Protein AF-A0A8C5IGA9-F1 (afdb_monomer_lite)

InterPro domains:
  IPR005024 Snf7 family [PF03357] (71-149)
  IPR005024 Snf7 family [PTHR22761] (71-149)

Sequence (180 aa):
MGNLFGRKRRSRVTEQDRAVLQLKQQRDKLRQYQKRLSLGLERERALARQLLRDGKKECARLLCPFSSPLQVQDIEFTQIEMKVIEGLKIGNECLNKMHQVMSIEEVERIIGETQDAVEYQRQIDELLAGSLTEEDEDAILEELNAITQVGLMFLWLKSPFPGKVSPIKNRPKAELVAAS

Secondary structure (DSSP, 8-state):
-----------SS-HHHHHHHHHHHHHHHHHHHHHHHHHHHHHHHHHHHHHHHTT-HHHHHHH-GGGSHHHHHHHHHHHHHHHHHHHHHHHHHHHHHHHHHT-HHHHHHHHHHHHHHHHHHHHHHHHHHTTS-HHHHHHHHHHHHHHHHHHHHHHHHT-------PPP------PPP---

pLDDT: mean 71.9, std 16.96, range [32.03, 96.06]

Foldseek 3Di:
DDDDPPPPPPPPQDPVNVVVVVVVVVVVVVVVVVVVVVVVVVVLVVVLVVCVVVVVVVVSCVSCVPPDVVNVVVVVVVVVVVVVVVVVVVVVVVVVVVCVVVPVVVVVVVVVVVVVVVVVVVVVVVVVVVPADPVNVVVVVVVVVVVVVVVVVVVVVPDDDDDDDDDDDDDDDDDDDDDD

Structure (mmCIF, N/CA/C/O backbone):
data_AF-A0A8C5IGA9-F1
#
_entry.id   AF-A0A8C5IGA9-F1
#
loop_
_atom_site.group_PDB
_atom_site.id
_atom_site.type_symbol
_atom_site.label_atom_id
_atom_site.label_alt_id
_atom_site.label_comp_id
_atom_site.label_asym_id
_atom_site.label_entity_id
_atom_site.label_seq_id
_atom_site.pdbx_PDB_ins_code
_atom_site.Cartn_x
_atom_site.Cartn_y
_atom_site.Cartn_z
_atom_site.occupancy
_atom_site.B_iso_or_equiv
_atom_site.auth_seq_id
_atom_site.auth_comp_id
_atom_site.auth_asym_id
_atom_site.auth_atom_id
_atom_site.pdbx_PDB_model_num
ATOM 1 N N . MET A 1 1 ? -12.948 -63.486 13.109 1.00 51.66 1 MET A N 1
ATOM 2 C CA . MET A 1 1 ? -12.946 -63.496 11.630 1.00 51.66 1 MET A CA 1
ATOM 3 C C . MET A 1 1 ? -13.755 -62.307 11.150 1.00 51.66 1 MET A C 1
ATOM 5 O O . MET A 1 1 ? -14.951 -62.278 11.393 1.00 51.66 1 MET A O 1
ATOM 9 N N . GLY A 1 2 ? -13.103 -61.306 10.566 1.00 47.44 2 GLY A N 1
ATOM 10 C CA . GLY A 1 2 ? -13.773 -60.092 10.096 1.00 47.44 2 GLY A CA 1
ATOM 11 C C . GLY A 1 2 ? -12.776 -58.984 9.783 1.00 47.44 2 GLY A C 1
ATOM 12 O O . GLY A 1 2 ? -12.758 -57.961 10.458 1.00 47.44 2 GLY A O 1
ATOM 13 N N . ASN A 1 3 ? -11.905 -59.225 8.798 1.00 51.62 3 ASN A N 1
ATOM 14 C CA . ASN A 1 3 ? -11.092 -58.187 8.166 1.00 51.62 3 ASN A CA 1
ATOM 15 C C . ASN A 1 3 ? -11.985 -57.038 7.705 1.00 51.62 3 ASN A C 1
ATOM 17 O O . ASN A 1 3 ? -12.998 -57.311 7.078 1.00 51.62 3 ASN A O 1
ATOM 21 N N . LEU A 1 4 ? -11.530 -55.797 7.881 1.00 52.22 4 LEU A N 1
ATOM 22 C CA . LEU A 1 4 ? -11.754 -54.689 6.945 1.00 52.22 4 LEU A CA 1
ATOM 23 C C . LEU A 1 4 ? -10.716 -53.605 7.254 1.00 52.22 4 LEU A C 1
ATOM 25 O O . LEU A 1 4 ? -11.011 -52.520 7.751 1.00 52.22 4 LEU A O 1
ATOM 29 N N . PHE A 1 5 ? -9.460 -53.918 6.926 1.00 55.03 5 PHE A N 1
ATOM 30 C CA . PHE A 1 5 ? -8.455 -52.920 6.571 1.00 55.03 5 PHE A CA 1
ATOM 31 C C . PHE A 1 5 ? -8.966 -52.130 5.352 1.00 55.03 5 PHE A C 1
ATOM 33 O O . PHE A 1 5 ? -8.536 -52.325 4.217 1.00 55.03 5 PHE A O 1
ATOM 40 N N . GLY A 1 6 ? -9.939 -51.247 5.576 1.00 57.09 6 GLY A N 1
ATOM 41 C CA . GLY A 1 6 ? -10.337 -50.238 4.616 1.00 57.09 6 GLY A CA 1
ATOM 42 C C . GLY A 1 6 ? -9.174 -49.269 4.484 1.00 57.09 6 GLY A C 1
ATOM 43 O O . GLY A 1 6 ? -8.846 -48.563 5.437 1.00 57.09 6 GLY A O 1
ATOM 44 N N . ARG A 1 7 ? -8.513 -49.269 3.321 1.00 59.69 7 ARG A N 1
ATOM 45 C CA . ARG A 1 7 ? -7.483 -48.288 2.953 1.00 59.69 7 ARG A CA 1
ATOM 46 C C . ARG A 1 7 ? -7.905 -46.909 3.466 1.00 59.69 7 ARG A C 1
ATOM 48 O O . ARG A 1 7 ? -8.947 -46.408 3.042 1.00 59.69 7 ARG A O 1
ATOM 55 N N . LYS A 1 8 ? -7.110 -46.299 4.360 1.00 57.38 8 LYS A N 1
ATOM 56 C CA . LYS A 1 8 ? -7.285 -44.894 4.760 1.00 57.38 8 LYS A CA 1
ATOM 57 C C . LYS A 1 8 ? -7.395 -44.087 3.471 1.00 57.38 8 LYS A C 1
ATOM 59 O O . LYS A 1 8 ? -6.404 -43.952 2.751 1.00 57.38 8 LYS A O 1
ATOM 64 N N . ARG A 1 9 ? -8.595 -43.595 3.141 1.00 59.16 9 ARG A N 1
ATOM 65 C CA . ARG A 1 9 ? -8.748 -42.635 2.050 1.00 59.16 9 ARG A CA 1
ATOM 66 C C . ARG A 1 9 ? -7.841 -41.470 2.421 1.00 59.16 9 ARG A C 1
ATOM 68 O O . ARG A 1 9 ? -8.086 -40.822 3.437 1.00 59.16 9 ARG A O 1
ATOM 75 N N . ARG A 1 10 ? -6.763 -41.254 1.660 1.00 61.06 10 ARG A N 1
ATOM 76 C CA . ARG A 1 10 ? -5.955 -40.037 1.788 1.00 61.06 10 ARG A CA 1
ATOM 77 C C . ARG A 1 10 ? -6.952 -38.888 1.685 1.00 61.06 10 ARG A C 1
ATOM 79 O O . ARG A 1 10 ? -7.696 -38.817 0.705 1.00 61.06 10 ARG A O 1
ATOM 86 N N . SER A 1 11 ? -7.093 -38.111 2.758 1.00 64.25 11 SER A N 1
ATOM 87 C CA . SER A 1 11 ? -8.093 -37.051 2.812 1.00 64.25 11 SER A CA 1
ATOM 88 C C . SER A 1 11 ? -7.862 -36.139 1.615 1.00 64.25 11 SER A C 1
ATOM 90 O O . SER A 1 11 ? -6.765 -35.613 1.472 1.00 64.25 11 SER A O 1
ATOM 92 N N . ARG A 1 12 ? -8.886 -35.942 0.776 1.00 66.25 12 ARG A N 1
ATOM 93 C CA . ARG A 1 12 ? -8.878 -34.981 -0.346 1.00 66.25 12 ARG A CA 1
ATOM 94 C C . ARG A 1 12 ? -8.631 -33.529 0.090 1.00 66.25 12 ARG A C 1
ATOM 96 O O . ARG A 1 12 ? -8.521 -32.658 -0.756 1.00 66.25 12 ARG A O 1
ATOM 103 N N . VAL A 1 13 ? -8.582 -33.289 1.396 1.00 66.06 13 VAL A N 1
ATOM 104 C CA . VAL A 1 13 ? -8.229 -32.016 2.009 1.00 66.06 13 VAL A CA 1
ATOM 105 C C . VAL A 1 13 ? -6.710 -31.917 2.027 1.00 66.06 13 VAL A C 1
ATOM 107 O O . VAL A 1 13 ? -6.055 -32.669 2.759 1.00 66.06 13 VAL A O 1
ATOM 110 N N . THR A 1 14 ? -6.174 -31.016 1.210 1.00 84.00 14 THR A N 1
ATOM 111 C CA . THR A 1 14 ? -4.745 -30.701 1.199 1.00 84.00 14 THR A CA 1
ATOM 112 C C . THR A 1 14 ? -4.346 -30.027 2.516 1.00 84.00 14 THR A C 1
ATOM 114 O O . THR A 1 14 ? -5.182 -29.468 3.230 1.00 84.00 14 THR A O 1
ATOM 117 N N . GLU A 1 15 ? -3.066 -30.077 2.882 1.00 83.19 15 GLU A N 1
ATOM 118 C CA . GLU A 1 15 ? -2.574 -29.350 4.065 1.00 83.19 15 GLU A CA 1
ATOM 119 C C . GLU A 1 15 ? -2.803 -27.837 3.930 1.00 83.19 15 GLU A C 1
ATOM 121 O O . GLU A 1 15 ? -3.122 -27.164 4.911 1.00 83.19 15 GLU A O 1
ATOM 126 N N . GLN A 1 16 ? -2.771 -27.333 2.693 1.00 79.94 16 GLN A N 1
ATOM 127 C CA . GLN A 1 16 ? -3.120 -25.959 2.344 1.00 79.94 16 GLN A CA 1
ATOM 128 C C . GLN A 1 16 ? -4.589 -25.645 2.665 1.00 79.94 16 GLN A C 1
ATOM 130 O O . GLN A 1 16 ? -4.865 -24.641 3.319 1.00 79.94 16 GLN A O 1
ATOM 135 N N . ASP A 1 17 ? -5.533 -26.525 2.314 1.00 88.81 17 ASP A N 1
ATOM 136 C CA . ASP A 1 17 ? -6.955 -26.337 2.642 1.00 88.81 17 ASP A CA 1
ATOM 137 C C . ASP A 1 17 ? -7.197 -26.286 4.156 1.00 88.81 17 ASP A C 1
ATOM 139 O O . ASP A 1 17 ? -8.043 -25.524 4.631 1.00 88.81 17 ASP A O 1
ATOM 143 N N . ARG A 1 18 ? -6.437 -27.068 4.937 1.00 86.31 18 ARG A N 1
ATOM 144 C CA . ARG A 1 18 ? -6.511 -27.038 6.407 1.00 86.31 18 ARG A CA 1
ATOM 145 C C . ARG A 1 18 ? -5.986 -25.720 6.967 1.00 86.31 18 ARG A C 1
ATOM 147 O O . ARG A 1 18 ? -6.634 -25.153 7.845 1.00 86.31 18 ARG A O 1
ATOM 154 N N . ALA A 1 19 ? -4.871 -25.216 6.442 1.00 87.44 19 ALA A N 1
ATOM 155 C CA . ALA A 1 19 ? -4.326 -23.917 6.831 1.00 87.44 19 ALA A CA 1
ATOM 156 C C . ALA A 1 19 ? -5.299 -22.776 6.480 1.00 87.44 19 ALA A C 1
ATOM 158 O O . ALA A 1 19 ? -5.613 -21.932 7.320 1.00 87.44 19 ALA A O 1
ATOM 159 N N . VAL A 1 20 ? -5.873 -22.798 5.273 1.00 91.19 20 VAL A N 1
ATOM 160 C CA . VAL A 1 20 ? -6.883 -21.821 4.837 1.00 91.19 20 VAL A CA 1
ATOM 161 C C . VAL A 1 20 ? -8.136 -21.889 5.712 1.00 91.19 20 VAL A C 1
ATOM 163 O O . VAL A 1 20 ? -8.694 -20.850 6.071 1.00 91.19 20 VAL A O 1
ATOM 166 N N . LEU A 1 21 ? -8.581 -23.088 6.095 1.00 93.44 21 LEU A N 1
ATOM 167 C CA . LEU A 1 21 ? -9.720 -23.258 6.994 1.00 93.44 21 LEU A CA 1
ATOM 168 C C . LEU A 1 21 ? -9.435 -22.683 8.386 1.00 93.44 21 LEU A C 1
ATOM 170 O O . LEU A 1 21 ? -10.290 -21.987 8.932 1.00 93.44 21 LEU A O 1
ATOM 174 N N . GLN A 1 22 ? -8.245 -22.925 8.942 1.00 90.56 22 GLN A N 1
ATOM 175 C CA . GLN A 1 22 ? -7.840 -22.368 10.236 1.00 90.56 22 GLN A CA 1
ATOM 176 C C . GLN A 1 22 ? -7.825 -20.837 10.208 1.00 90.56 22 GLN A C 1
ATOM 178 O O . GLN A 1 22 ? -8.403 -20.207 11.095 1.00 90.56 22 GLN A O 1
ATOM 183 N N . LEU A 1 23 ? -7.263 -20.235 9.156 1.00 93.00 23 LEU A N 1
ATOM 184 C CA . LEU A 1 23 ? -7.252 -18.781 8.981 1.00 93.00 23 LEU A CA 1
ATOM 185 C C . LEU A 1 23 ? -8.667 -18.209 8.824 1.00 93.00 23 LEU A C 1
ATOM 187 O O . LEU A 1 23 ? -9.003 -17.200 9.445 1.00 93.00 23 LEU A O 1
ATOM 191 N N . LYS A 1 24 ? -9.541 -18.867 8.051 1.00 95.88 24 LYS A N 1
ATOM 192 C CA . LYS A 1 24 ? -10.951 -18.460 7.924 1.00 95.88 24 LYS A CA 1
ATOM 193 C C . LYS A 1 24 ? -11.688 -18.563 9.257 1.00 95.88 24 LYS A C 1
ATOM 195 O O . LYS A 1 24 ? -12.416 -17.643 9.616 1.00 95.88 24 LYS A O 1
ATOM 200 N N . GLN A 1 25 ? -11.451 -19.625 10.023 1.00 96.06 25 GLN A N 1
ATOM 201 C CA . GLN A 1 25 ? -12.062 -19.812 11.335 1.00 96.06 25 GLN A CA 1
ATOM 202 C C . GLN A 1 25 ? -11.593 -18.749 12.338 1.00 96.06 25 GLN A C 1
ATOM 204 O O . GLN A 1 25 ? -12.402 -18.225 13.103 1.00 96.06 25 GLN A O 1
ATOM 209 N N . GLN A 1 26 ? -10.306 -18.392 12.320 1.00 91.00 26 GLN A N 1
ATOM 210 C CA . GLN A 1 26 ? -9.763 -17.298 13.127 1.00 91.00 26 GLN A CA 1
ATOM 211 C C . GLN A 1 26 ? -10.362 -15.946 12.722 1.00 91.00 26 GLN A C 1
ATOM 213 O O . GLN A 1 26 ? -10.843 -15.208 13.582 1.00 91.00 26 GLN A O 1
ATOM 218 N N . ARG A 1 27 ? -10.426 -15.650 11.419 1.00 95.12 27 ARG A N 1
ATOM 219 C CA . ARG A 1 27 ? -11.065 -14.438 10.885 1.00 95.12 27 ARG A CA 1
ATOM 220 C C . ARG A 1 27 ? -12.529 -14.334 11.309 1.00 95.12 27 ARG A C 1
ATOM 222 O O . ARG A 1 27 ? -12.983 -13.266 11.713 1.00 95.12 27 ARG A O 1
ATOM 229 N N . ASP A 1 28 ? -13.276 -15.429 11.219 1.00 95.00 28 ASP A N 1
ATOM 230 C CA . ASP A 1 28 ? -14.699 -15.437 11.550 1.00 95.00 28 ASP A CA 1
ATOM 231 C C . ASP A 1 28 ? -14.920 -15.268 13.061 1.00 95.00 28 ASP A C 1
ATOM 233 O O . ASP A 1 28 ? -15.806 -14.512 13.461 1.00 95.00 28 ASP A O 1
ATOM 237 N N . LYS A 1 29 ? -14.063 -15.863 13.905 1.00 94.62 29 LYS A N 1
ATOM 238 C CA 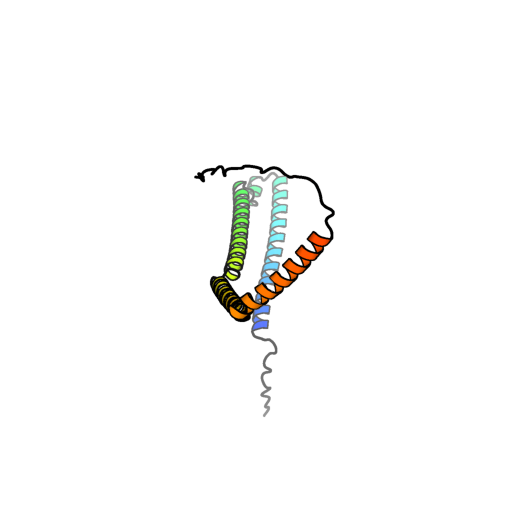. LYS A 1 29 ? -14.041 -15.590 15.353 1.00 94.62 29 LYS A CA 1
ATOM 239 C C . LYS A 1 29 ? -13.768 -14.113 15.636 1.00 94.62 29 LYS A C 1
ATOM 241 O O . LYS A 1 29 ? -14.515 -13.509 16.399 1.00 94.62 29 LYS A O 1
ATOM 246 N N . LEU A 1 30 ? -12.771 -13.504 14.989 1.00 89.38 30 LEU A N 1
ATOM 247 C CA . LEU A 1 30 ? -12.476 -12.072 15.140 1.00 89.38 30 LEU A CA 1
ATOM 248 C C . LEU A 1 30 ? -13.670 -11.197 14.746 1.00 89.38 30 LEU A C 1
ATOM 250 O O . LEU A 1 30 ? -14.041 -10.295 15.492 1.00 89.38 30 LEU A O 1
ATOM 254 N N . ARG A 1 31 ? -14.344 -11.508 13.633 1.00 94.19 31 ARG A N 1
ATOM 255 C CA . ARG A 1 31 ? -15.572 -10.803 13.224 1.00 94.19 31 ARG A CA 1
ATOM 256 C C . ARG A 1 31 ? -16.709 -10.968 14.234 1.00 94.19 31 ARG A C 1
ATOM 258 O O . ARG A 1 31 ? -17.461 -10.024 14.468 1.00 94.19 31 ARG A O 1
ATOM 265 N N . GLN A 1 32 ? -16.853 -12.144 14.844 1.00 94.00 32 GLN A N 1
ATOM 266 C CA . GLN A 1 32 ? -17.834 -12.367 15.909 1.00 94.00 32 GLN A CA 1
ATOM 267 C C . GLN A 1 32 ? -17.498 -11.563 17.171 1.00 94.00 32 GLN A C 1
ATOM 269 O O . GLN A 1 32 ? -18.396 -10.946 17.742 1.00 94.00 32 GLN A O 1
ATOM 274 N N . TYR A 1 33 ? -16.227 -11.522 17.584 1.00 90.88 33 TYR A N 1
ATOM 275 C CA . TYR A 1 33 ? -15.784 -10.684 18.701 1.00 90.88 33 TYR A CA 1
ATOM 276 C C . TYR A 1 33 ? -16.014 -9.200 18.418 1.00 90.88 33 TYR A C 1
ATOM 278 O O . TYR A 1 33 ? -16.572 -8.515 19.267 1.00 90.88 33 TYR A O 1
ATOM 286 N N . GLN A 1 34 ? -15.694 -8.724 17.212 1.00 90.38 34 GLN A N 1
ATOM 287 C CA . GLN A 1 34 ? -15.946 -7.345 16.790 1.00 90.38 34 GLN A CA 1
ATOM 288 C C . GLN A 1 34 ? -17.434 -6.981 16.888 1.00 90.38 34 GLN A C 1
ATOM 290 O O . GLN A 1 34 ? -17.769 -5.942 17.450 1.00 90.38 34 GLN A O 1
ATOM 295 N N . LYS A 1 35 ? -18.334 -7.851 16.407 1.00 94.44 35 LYS A N 1
ATOM 296 C CA . LYS A 1 35 ? -19.788 -7.643 16.532 1.00 94.44 35 LYS A CA 1
ATOM 297 C C . LYS A 1 35 ? -20.261 -7.643 17.987 1.00 94.44 35 LYS A C 1
ATOM 299 O O . LYS A 1 35 ? -21.161 -6.892 18.343 1.00 94.44 35 LYS A O 1
ATOM 304 N N . ARG A 1 36 ? -19.681 -8.488 18.845 1.00 91.75 36 ARG A N 1
ATOM 305 C CA . ARG A 1 36 ? -20.004 -8.497 20.283 1.00 91.75 36 ARG A CA 1
ATOM 306 C C . ARG A 1 36 ? -19.527 -7.218 20.972 1.00 91.75 36 ARG A C 1
ATOM 308 O O . ARG A 1 36 ? -20.283 -6.652 21.753 1.00 91.75 36 ARG A O 1
ATOM 315 N N . LEU A 1 37 ? -18.324 -6.746 20.643 1.00 85.56 37 LEU A N 1
ATOM 316 C CA . LEU A 1 37 ? -17.765 -5.480 21.122 1.00 85.56 37 LEU A CA 1
ATOM 317 C C . LEU A 1 37 ? -18.610 -4.283 20.677 1.00 85.56 37 LEU A C 1
ATOM 319 O O . LEU A 1 37 ? -18.945 -3.448 21.509 1.00 85.56 37 LEU A O 1
ATOM 323 N N . SER A 1 38 ? -19.017 -4.219 19.404 1.00 85.50 38 SER A N 1
ATOM 324 C CA . SER A 1 38 ? -19.844 -3.112 18.905 1.00 85.50 38 SER A CA 1
ATOM 325 C C . SER A 1 38 ? -21.196 -3.044 19.617 1.00 85.50 38 SER A C 1
ATOM 327 O O . SER A 1 38 ? -21.604 -1.972 20.056 1.00 85.50 38 SER A O 1
ATOM 329 N N . LEU A 1 39 ? -21.850 -4.193 19.817 1.00 90.94 39 LEU A N 1
ATOM 330 C CA . LEU A 1 39 ? -23.101 -4.272 20.574 1.00 90.94 39 LEU A CA 1
ATOM 331 C C . LEU A 1 39 ? -22.910 -3.921 22.060 1.00 90.94 39 LEU A C 1
ATOM 333 O O . LEU A 1 39 ? -23.798 -3.321 22.662 1.00 90.94 39 LEU A O 1
ATOM 337 N N . GLY A 1 40 ? -21.771 -4.284 22.660 1.00 88.12 40 GLY A N 1
ATOM 338 C CA . GLY A 1 40 ? -21.408 -3.884 24.023 1.00 88.12 40 GLY A CA 1
ATOM 339 C C . GLY A 1 40 ? -21.283 -2.366 24.158 1.00 88.12 40 GLY A C 1
ATOM 340 O O . GLY A 1 40 ? -21.960 -1.768 24.991 1.00 88.12 40 GLY A O 1
ATOM 341 N N . LEU A 1 41 ? -20.524 -1.736 23.258 1.00 84.12 41 LEU A N 1
ATOM 342 C CA . LEU A 1 41 ? -20.331 -0.283 23.224 1.00 84.12 41 LEU A CA 1
ATOM 343 C C . LEU A 1 41 ? -21.640 0.482 22.996 1.00 84.12 41 LEU A C 1
ATOM 345 O O . LEU A 1 41 ? -21.854 1.532 23.597 1.00 84.12 41 LEU A O 1
ATOM 349 N N . GLU A 1 42 ? -22.538 -0.013 22.142 1.00 84.62 42 GLU A N 1
ATOM 350 C CA . GLU A 1 42 ? -23.859 0.599 21.942 1.00 84.62 42 GLU A CA 1
ATOM 351 C C . GLU A 1 42 ? -24.709 0.569 23.219 1.00 84.62 42 GLU A C 1
ATOM 353 O O . GLU A 1 42 ? -25.346 1.571 23.557 1.00 84.62 42 GLU A O 1
ATOM 358 N N . ARG A 1 43 ? -24.677 -0.544 23.964 1.00 85.00 43 ARG A N 1
ATOM 359 C CA . ARG A 1 43 ? -25.371 -0.677 25.254 1.00 85.00 43 ARG A CA 1
ATOM 360 C C . ARG A 1 43 ? -24.768 0.233 26.317 1.00 85.00 43 ARG A C 1
ATOM 362 O O . ARG A 1 43 ? -25.514 0.934 26.991 1.00 85.00 43 ARG A O 1
ATOM 369 N N . GLU A 1 44 ? -23.445 0.277 26.437 1.00 78.38 44 GLU A N 1
ATOM 370 C CA . GLU A 1 44 ? -22.743 1.175 27.363 1.00 78.38 44 GLU A CA 1
ATOM 371 C C . GLU A 1 44 ? -23.024 2.646 27.042 1.00 78.38 44 GLU A C 1
ATOM 373 O O . GLU A 1 44 ? -23.325 3.427 27.941 1.00 78.38 44 GLU A O 1
ATOM 378 N N . ARG A 1 45 ? -23.038 3.026 25.757 1.00 82.75 45 ARG A N 1
ATOM 379 C CA . ARG A 1 45 ? -23.433 4.374 25.312 1.00 82.75 45 ARG A CA 1
ATOM 380 C C . ARG A 1 45 ? -24.885 4.691 25.656 1.00 82.75 45 ARG A C 1
ATOM 382 O O . ARG A 1 45 ? -25.181 5.819 26.051 1.00 82.75 45 ARG A O 1
ATOM 389 N N . ALA A 1 46 ? -25.798 3.733 25.504 1.00 82.44 46 ALA A N 1
ATOM 390 C CA . ALA A 1 46 ? -27.197 3.910 25.885 1.00 82.44 46 ALA A CA 1
ATOM 391 C C . ALA A 1 46 ? -27.352 4.080 27.406 1.00 82.44 46 ALA A C 1
ATOM 393 O O . ALA A 1 46 ? -28.043 5.000 27.842 1.00 82.44 46 ALA A O 1
ATOM 394 N N . LEU A 1 47 ? -26.649 3.268 28.201 1.00 80.19 47 LEU A N 1
ATOM 395 C CA . LEU A 1 47 ? -26.606 3.380 29.661 1.00 80.19 47 LEU A CA 1
ATOM 396 C C . LEU A 1 47 ? -25.991 4.711 30.107 1.00 80.19 47 LEU A C 1
ATOM 398 O O . LEU A 1 47 ? -26.558 5.390 30.955 1.00 80.19 47 LEU A O 1
ATOM 402 N N . ALA A 1 48 ? -24.894 5.150 29.487 1.00 75.12 48 ALA A N 1
ATOM 403 C CA . ALA A 1 48 ? -24.288 6.451 29.760 1.00 75.12 48 ALA A CA 1
ATOM 404 C C . ALA A 1 48 ? -25.262 7.601 29.458 1.00 75.12 48 ALA A C 1
ATOM 406 O O . ALA A 1 48 ? -25.399 8.525 30.257 1.00 75.12 48 ALA A O 1
ATOM 407 N N . ARG A 1 49 ? -26.009 7.527 28.346 1.00 80.69 49 ARG A N 1
ATOM 408 C CA . ARG A 1 49 ? -27.057 8.509 28.014 1.00 80.69 49 ARG A CA 1
ATOM 409 C C . ARG A 1 49 ? -28.194 8.522 29.036 1.00 80.69 49 ARG A C 1
ATOM 411 O O . ARG A 1 49 ? -28.712 9.596 29.323 1.00 80.69 49 ARG A O 1
ATOM 418 N N . GLN A 1 50 ? -28.584 7.367 29.571 1.00 80.56 50 GLN A N 1
ATOM 419 C CA . GLN A 1 50 ? -29.599 7.272 30.627 1.00 80.56 50 GLN A CA 1
ATOM 420 C C . GLN A 1 50 ? -29.081 7.854 31.951 1.00 80.56 50 GLN A C 1
ATOM 422 O O . GLN A 1 50 ? -29.723 8.731 32.517 1.00 80.56 50 GLN A O 1
ATOM 427 N N . LEU A 1 51 ? -27.864 7.498 32.374 1.00 77.12 51 LEU A N 1
ATOM 428 C CA . LEU A 1 51 ? -27.239 8.024 33.596 1.00 77.12 51 LEU A CA 1
ATOM 429 C C . LEU A 1 51 ? -27.017 9.546 33.562 1.00 77.12 51 LEU A C 1
ATOM 431 O O . LEU A 1 51 ? -27.100 10.205 34.600 1.00 77.12 51 LEU A O 1
ATOM 435 N N . LEU A 1 52 ? -26.764 10.117 32.378 1.00 73.19 52 LEU A N 1
ATOM 436 C CA . LEU A 1 52 ? -26.694 11.568 32.181 1.00 73.19 52 LEU A CA 1
ATOM 437 C C . LEU A 1 52 ? -28.064 12.249 32.318 1.00 73.19 52 LEU A C 1
ATOM 439 O O . LEU A 1 52 ? -28.121 13.370 32.822 1.00 73.19 52 LEU A O 1
ATOM 443 N N . ARG A 1 53 ? -29.157 11.586 31.907 1.00 77.88 53 ARG A N 1
ATOM 444 C CA . ARG A 1 53 ? -30.532 12.077 32.121 1.00 77.88 53 ARG A CA 1
ATOM 445 C C . ARG A 1 53 ? -30.927 12.015 33.595 1.00 77.88 53 ARG A C 1
ATOM 44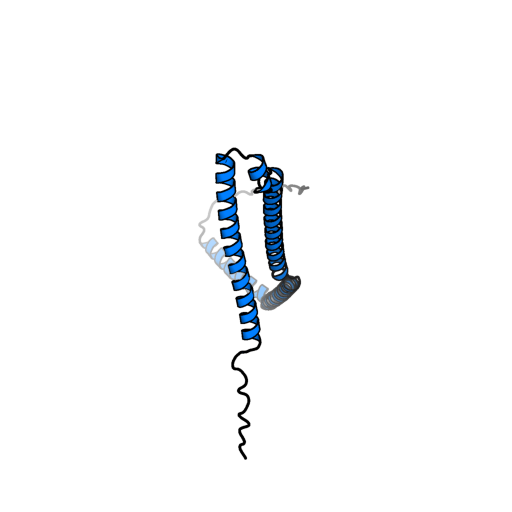7 O O . ARG A 1 53 ? -31.541 12.953 34.086 1.00 77.88 53 ARG A O 1
ATOM 454 N N . ASP A 1 54 ? -30.490 10.975 34.300 1.00 77.94 54 ASP A N 1
ATOM 455 C CA . ASP A 1 54 ? -30.747 10.774 35.733 1.00 77.94 54 ASP A CA 1
ATOM 456 C C . ASP A 1 54 ? -29.866 11.657 36.644 1.00 77.94 54 ASP A C 1
ATOM 458 O O . ASP A 1 54 ? -29.884 11.518 37.867 1.00 77.94 54 ASP A O 1
ATOM 462 N N . GLY A 1 55 ? -29.051 12.555 36.073 1.00 66.62 55 GLY A N 1
ATOM 463 C CA . GLY A 1 55 ? -28.246 13.532 36.816 1.00 66.62 55 GLY A CA 1
ATOM 464 C C . GLY A 1 55 ? -27.032 12.958 37.560 1.00 66.62 55 GLY A C 1
ATOM 465 O O . GLY A 1 55 ? -26.294 13.711 38.198 1.00 66.62 55 GLY A O 1
ATOM 466 N N . LYS A 1 56 ? -26.756 11.651 37.450 1.00 72.62 56 LYS A N 1
ATOM 467 C CA . LYS A 1 56 ? -25.618 10.972 38.099 1.00 72.62 56 LYS A CA 1
ATOM 468 C C . LYS A 1 56 ? -24.340 11.126 37.269 1.00 72.62 56 LYS A C 1
ATOM 470 O O . LYS A 1 56 ? -23.812 10.163 36.709 1.00 72.62 56 LYS A O 1
ATOM 475 N N . LYS A 1 57 ? -23.831 12.362 37.199 1.00 61.78 57 LYS A N 1
ATOM 476 C CA . LYS A 1 57 ? -22.632 12.737 36.421 1.00 61.78 57 LYS A CA 1
ATOM 477 C C . LYS A 1 57 ? -21.389 11.924 36.790 1.00 61.78 57 LYS A C 1
ATOM 479 O O . LYS A 1 57 ? -20.613 11.586 35.906 1.00 61.78 57 LYS A O 1
ATOM 484 N N . GLU A 1 58 ? -21.226 11.565 38.060 1.00 57.28 58 GLU A N 1
ATOM 485 C CA . GLU A 1 58 ? -20.078 10.791 38.555 1.00 57.28 58 GLU A CA 1
ATOM 486 C C . GLU A 1 58 ? -20.079 9.340 38.026 1.00 57.28 58 GLU A C 1
ATOM 488 O O . GLU A 1 58 ? -19.050 8.839 37.577 1.00 57.28 58 GLU A O 1
ATOM 493 N N . CYS A 1 59 ? -21.247 8.687 37.959 1.00 56.69 59 CYS A N 1
ATOM 494 C CA . CYS A 1 59 ? -21.382 7.338 37.392 1.00 56.69 59 CYS A CA 1
ATOM 495 C C . CYS A 1 59 ? -21.228 7.331 35.862 1.00 56.69 59 CYS A C 1
ATOM 497 O O . CYS A 1 59 ? -20.640 6.405 35.307 1.00 56.69 59 CYS A O 1
ATOM 499 N N . ALA A 1 60 ? -21.715 8.372 35.177 1.00 54.84 60 ALA A N 1
ATOM 500 C CA . ALA A 1 60 ? -21.518 8.532 33.736 1.00 54.84 60 ALA A CA 1
ATOM 501 C C . ALA A 1 60 ? -20.039 8.769 33.372 1.00 54.84 60 ALA A C 1
ATOM 503 O O . ALA A 1 60 ? -19.577 8.285 32.340 1.00 54.84 60 ALA A O 1
ATOM 504 N N . ARG A 1 61 ? -19.288 9.462 34.242 1.00 57.66 61 ARG A N 1
ATOM 505 C CA . ARG A 1 61 ? -17.845 9.705 34.087 1.00 57.66 61 ARG A CA 1
ATOM 506 C C . ARG A 1 61 ? -17.018 8.421 34.230 1.00 57.66 61 ARG A C 1
ATOM 508 O O . ARG A 1 61 ? -16.062 8.237 33.491 1.00 57.66 61 ARG A O 1
ATOM 515 N N . LEU A 1 62 ? -17.412 7.524 35.138 1.00 58.12 62 LEU A N 1
ATOM 516 C CA . LEU A 1 62 ? -16.764 6.219 35.332 1.00 58.12 62 LEU A CA 1
ATOM 517 C C . LEU A 1 62 ? -17.122 5.195 34.244 1.00 58.12 62 LEU A C 1
ATOM 519 O O . LEU A 1 62 ? -16.282 4.374 33.890 1.00 58.12 62 LEU A O 1
ATOM 523 N N . LEU A 1 63 ? -18.347 5.240 33.706 1.00 59.16 63 LEU A N 1
ATOM 524 C CA . LEU A 1 63 ? -18.784 4.350 32.621 1.00 59.16 63 LEU A CA 1
ATOM 525 C C . LEU A 1 63 ? -18.194 4.747 31.257 1.00 59.16 63 LEU A C 1
ATOM 527 O O . LEU A 1 63 ? -18.010 3.893 30.396 1.00 59.16 63 LEU A O 1
ATOM 531 N N . CYS A 1 64 ? -17.878 6.029 31.057 1.00 53.84 64 CYS A N 1
ATOM 532 C CA . CYS A 1 64 ? -17.202 6.524 29.861 1.00 53.84 64 CYS A CA 1
ATOM 533 C C . CYS A 1 64 ? -15.806 7.070 30.215 1.00 53.84 64 CYS A C 1
ATOM 535 O O . CYS A 1 64 ? -15.588 8.281 30.158 1.00 53.84 64 CYS A O 1
ATOM 537 N N . PRO A 1 65 ? -14.830 6.208 30.559 1.00 52.88 65 PRO A N 1
ATOM 538 C CA . PRO A 1 65 ? -13.463 6.667 30.796 1.00 52.88 65 PRO A CA 1
ATOM 539 C C . PRO A 1 65 ? -12.833 7.255 29.521 1.00 52.88 65 PRO A C 1
ATOM 541 O O . PRO A 1 65 ? -11.929 8.073 29.626 1.00 52.88 65 PRO A O 1
ATOM 544 N N . PHE A 1 66 ? -13.361 6.898 28.340 1.00 49.69 66 PHE A N 1
ATOM 545 C CA . PHE A 1 66 ? -12.888 7.310 27.012 1.00 49.69 66 PHE A CA 1
ATOM 546 C C . PHE A 1 66 ? -13.306 8.719 26.564 1.00 49.69 66 PHE A C 1
ATOM 548 O O . PHE A 1 66 ? -12.852 9.178 25.521 1.00 49.69 66 PHE A O 1
ATOM 555 N N . SER A 1 67 ? -14.186 9.416 27.293 1.00 49.06 67 SER A N 1
ATOM 556 C CA . SER A 1 67 ? -14.604 10.782 26.926 1.00 49.06 67 SER A CA 1
ATOM 557 C C . SER A 1 67 ? -13.722 11.869 27.540 1.00 49.06 67 SER A C 1
ATOM 559 O O . SER A 1 67 ? -14.169 13.007 27.695 1.00 49.06 67 SER A O 1
ATOM 561 N N . SER A 1 68 ? -12.499 11.534 27.952 1.00 51.34 68 SER A N 1
ATOM 562 C CA . SER A 1 68 ? -11.505 12.553 28.272 1.00 51.34 68 SER A CA 1
ATOM 563 C C . SER A 1 68 ? -10.928 13.099 26.952 1.00 51.34 68 SER A C 1
ATOM 565 O O . SER A 1 68 ? -10.580 12.311 26.072 1.00 51.34 68 SER A O 1
ATOM 567 N N . PRO A 1 69 ? -10.833 14.428 26.760 1.00 56.50 69 PRO A N 1
ATOM 568 C CA . PRO A 1 69 ? -10.325 15.012 25.510 1.00 56.50 69 PRO A CA 1
ATOM 569 C C . PRO A 1 69 ? -8.884 14.579 25.182 1.00 56.50 69 PRO A C 1
ATOM 571 O O . PRO A 1 69 ? -8.499 14.574 24.019 1.00 56.50 69 PRO A O 1
ATOM 574 N N . LEU A 1 70 ? -8.121 14.153 26.194 1.00 55.06 70 LEU A N 1
ATOM 575 C CA . LEU A 1 70 ? -6.752 13.648 26.070 1.00 55.06 70 LEU A CA 1
ATOM 576 C C . LEU A 1 70 ? -6.671 12.349 25.249 1.00 55.06 70 LEU A C 1
ATOM 578 O O . LEU A 1 70 ? -5.865 12.252 24.336 1.00 55.06 70 LEU A O 1
ATOM 582 N N . GLN A 1 71 ? -7.563 11.384 25.486 1.00 59.75 71 GLN A N 1
ATOM 583 C CA . GLN A 1 71 ? -7.526 10.104 24.763 1.00 59.75 71 GLN A CA 1
ATOM 584 C C . GLN A 1 71 ? -8.022 10.218 23.317 1.00 59.75 71 GLN A C 1
ATOM 586 O O . GLN A 1 71 ? -7.619 9.432 22.465 1.00 59.75 71 GLN A O 1
ATOM 591 N N . VAL A 1 72 ? -8.887 11.193 23.018 1.00 61.75 72 VAL A N 1
ATOM 592 C CA . VAL A 1 72 ? -9.285 11.487 21.632 1.00 61.75 72 VAL A CA 1
ATOM 593 C C . VAL A 1 72 ? -8.086 12.025 20.850 1.00 61.75 72 VAL A C 1
ATOM 595 O O . VAL A 1 72 ? -7.864 11.599 19.720 1.00 61.75 72 VAL A O 1
ATOM 598 N N . GLN A 1 73 ? -7.269 12.876 21.476 1.00 63.78 73 GLN A N 1
ATOM 599 C CA . GLN A 1 73 ? -6.041 13.399 20.880 1.00 63.78 73 GLN A CA 1
ATOM 600 C C . GLN A 1 73 ? -5.008 12.289 20.616 1.00 63.78 73 GLN A C 1
ATOM 602 O O . GLN A 1 73 ? -4.418 12.256 19.538 1.00 63.78 73 GLN A O 1
ATOM 607 N N . ASP A 1 74 ? -4.859 11.328 21.532 1.00 71.38 74 ASP A N 1
ATOM 608 C CA . ASP A 1 74 ? -3.985 10.158 21.340 1.00 71.38 74 ASP A CA 1
ATOM 609 C C . ASP A 1 74 ? -4.467 9.252 20.188 1.00 71.38 74 ASP A C 1
ATOM 611 O O . ASP A 1 74 ? -3.677 8.726 19.400 1.00 71.38 74 ASP A O 1
ATOM 615 N N . ILE A 1 75 ? -5.785 9.084 20.041 1.00 76.44 75 ILE A N 1
ATOM 616 C CA . ILE A 1 75 ? -6.382 8.311 18.941 1.00 76.44 75 ILE A CA 1
ATOM 617 C C . ILE A 1 75 ? -6.191 9.023 17.593 1.00 76.44 75 ILE A C 1
ATOM 619 O O . ILE A 1 75 ? -5.931 8.373 16.582 1.00 76.44 75 ILE A O 1
ATOM 623 N N . GLU A 1 76 ? -6.314 10.347 17.544 1.00 78.62 76 GLU A N 1
ATOM 624 C CA . GLU A 1 76 ? -6.055 11.117 16.322 1.00 78.62 76 GLU A CA 1
ATOM 625 C C . GLU A 1 76 ? -4.573 11.094 15.943 1.00 78.62 76 GLU A C 1
ATOM 627 O O . GLU A 1 76 ? -4.236 10.904 14.774 1.00 78.62 76 GLU A O 1
ATOM 632 N N . PHE A 1 77 ? -3.684 11.208 16.928 1.00 81.94 77 PHE A N 1
ATOM 633 C CA . PHE A 1 77 ? -2.244 11.134 16.715 1.00 81.94 77 PHE A CA 1
ATOM 634 C C . PHE A 1 77 ? -1.823 9.763 16.169 1.00 81.94 77 PHE A C 1
ATOM 636 O O . PHE A 1 77 ? -1.170 9.688 15.130 1.00 81.94 77 PHE A O 1
ATOM 643 N N . THR A 1 78 ? -2.303 8.673 16.773 1.00 78.38 78 THR A N 1
ATOM 644 C CA . THR A 1 78 ? -2.034 7.305 16.287 1.00 78.38 78 THR A CA 1
ATOM 645 C C . THR A 1 78 ? -2.608 7.043 14.888 1.00 78.38 78 THR A C 1
ATOM 647 O O . THR A 1 78 ? -1.989 6.346 14.082 1.00 78.38 78 THR A O 1
ATOM 650 N N . GLN A 1 79 ? -3.754 7.640 14.533 1.00 79.19 79 GLN A N 1
ATOM 651 C CA . GLN A 1 79 ? -4.278 7.588 13.159 1.00 79.19 79 GLN A CA 1
ATOM 652 C C . GLN A 1 79 ? -3.372 8.309 12.153 1.00 79.19 79 GLN A C 1
ATOM 654 O O . GLN A 1 79 ? -3.252 7.864 11.009 1.00 79.19 79 GLN A O 1
ATOM 659 N N . ILE A 1 80 ? -2.755 9.424 12.549 1.00 83.00 80 ILE A N 1
ATOM 660 C CA . ILE A 1 80 ? -1.800 10.154 11.708 1.00 83.00 80 ILE A CA 1
ATOM 661 C C . ILE A 1 80 ? -0.515 9.336 11.550 1.00 83.00 80 ILE A C 1
ATOM 663 O O . ILE A 1 80 ? -0.058 9.152 10.424 1.00 83.00 80 ILE A O 1
ATOM 667 N N . GLU A 1 81 ? 0.022 8.775 12.633 1.00 79.50 81 GLU A N 1
ATOM 668 C CA . GLU A 1 81 ? 1.206 7.908 12.595 1.00 79.50 81 GLU A CA 1
ATOM 669 C C . GLU A 1 81 ? 1.009 6.701 11.669 1.00 79.50 81 GLU A C 1
ATOM 671 O O . GLU A 1 81 ? 1.872 6.414 10.838 1.00 79.50 81 GLU A O 1
ATOM 676 N N . MET A 1 82 ? -0.154 6.039 11.729 1.00 86.25 82 MET A N 1
ATOM 677 C CA . MET A 1 82 ? -0.490 4.950 10.804 1.00 86.25 82 MET A CA 1
ATOM 678 C C . MET A 1 82 ? -0.463 5.400 9.339 1.00 86.25 82 MET A C 1
ATOM 680 O O . MET A 1 82 ? 0.137 4.723 8.505 1.00 86.25 82 MET A O 1
ATOM 684 N N . LYS A 1 83 ? -1.065 6.553 9.018 1.00 88.12 83 LYS A N 1
ATOM 685 C CA . LYS A 1 83 ? -1.070 7.099 7.649 1.00 88.12 83 LYS A CA 1
ATOM 686 C C . LYS A 1 83 ? 0.337 7.443 7.161 1.00 88.12 83 LYS A C 1
ATOM 688 O O . LYS A 1 83 ? 0.648 7.219 5.993 1.00 88.12 83 LYS A O 1
ATOM 693 N N . VAL A 1 84 ? 1.192 7.968 8.038 1.00 92.19 84 VAL A N 1
ATOM 694 C CA . VAL A 1 84 ? 2.594 8.272 7.712 1.00 92.19 84 VAL A CA 1
ATOM 695 C C . VAL A 1 84 ? 3.366 6.986 7.419 1.00 92.19 84 VAL A C 1
ATOM 697 O O . VAL A 1 84 ? 4.063 6.913 6.410 1.00 92.19 84 VAL A O 1
ATOM 700 N N . ILE A 1 85 ? 3.205 5.948 8.242 1.00 90.31 85 ILE A N 1
ATOM 701 C CA . ILE A 1 85 ? 3.859 4.647 8.035 1.00 90.31 85 ILE A CA 1
ATOM 702 C C . ILE A 1 85 ? 3.385 3.991 6.731 1.00 90.31 85 ILE A C 1
ATOM 704 O O . ILE A 1 85 ? 4.205 3.465 5.978 1.00 90.31 85 ILE A O 1
ATOM 708 N N . GLU A 1 86 ? 2.087 4.044 6.424 1.00 91.06 86 GLU A N 1
ATOM 709 C CA . GLU A 1 86 ? 1.546 3.557 5.149 1.00 91.06 86 GLU A CA 1
ATOM 710 C C . GLU A 1 86 ? 2.121 4.331 3.955 1.00 91.06 86 GLU A C 1
ATOM 712 O O . GLU A 1 86 ? 2.556 3.716 2.981 1.00 91.06 86 GLU A O 1
ATOM 717 N N . GLY A 1 87 ? 2.201 5.663 4.051 1.00 90.25 87 GLY A N 1
ATOM 718 C CA . GLY A 1 87 ? 2.818 6.507 3.027 1.00 90.25 87 GLY A CA 1
ATOM 719 C C . GLY A 1 87 ? 4.294 6.171 2.794 1.00 90.25 87 GLY A C 1
ATOM 720 O O . GLY A 1 87 ? 4.720 6.014 1.649 1.00 90.25 87 GLY A O 1
ATOM 721 N N . LEU A 1 88 ? 5.063 5.975 3.869 1.00 93.38 88 LEU A N 1
ATOM 722 C CA . LEU A 1 88 ? 6.465 5.555 3.792 1.00 93.38 88 LEU A CA 1
ATOM 723 C C . LEU A 1 88 ? 6.614 4.160 3.179 1.00 93.38 88 LEU A C 1
ATOM 725 O O . LEU A 1 88 ? 7.528 3.935 2.388 1.00 93.38 88 LEU A O 1
ATOM 729 N N . LYS A 1 89 ? 5.710 3.231 3.498 1.00 92.75 89 LYS A N 1
ATOM 730 C CA . LYS A 1 89 ? 5.725 1.875 2.942 1.00 92.75 89 LYS A CA 1
ATOM 731 C C . LYS A 1 89 ? 5.463 1.875 1.435 1.00 92.75 89 LYS A C 1
ATOM 733 O O . LYS A 1 89 ? 6.207 1.237 0.696 1.00 92.75 89 LYS A O 1
ATOM 738 N N . ILE A 1 90 ? 4.470 2.639 0.977 1.00 92.50 90 ILE A N 1
ATOM 739 C CA . ILE A 1 90 ? 4.172 2.813 -0.454 1.00 92.50 90 ILE A CA 1
ATOM 740 C C . ILE A 1 90 ? 5.355 3.477 -1.172 1.00 92.50 90 ILE A C 1
ATOM 742 O O . ILE A 1 90 ? 5.749 3.035 -2.251 1.00 92.50 90 ILE A O 1
ATOM 746 N N . GLY A 1 91 ? 5.956 4.504 -0.561 1.00 90.50 91 GLY A N 1
ATOM 747 C CA . GLY A 1 91 ? 7.154 5.157 -1.090 1.00 90.50 91 GLY A CA 1
ATOM 748 C C . GLY A 1 91 ? 8.336 4.194 -1.231 1.00 90.50 91 GLY A C 1
ATOM 749 O O . GLY A 1 91 ? 8.985 4.169 -2.273 1.00 90.50 91 GLY A O 1
ATOM 750 N N . ASN A 1 92 ? 8.575 3.349 -0.225 1.00 91.31 92 ASN A N 1
ATOM 751 C CA . ASN A 1 92 ? 9.641 2.345 -0.239 1.00 91.31 92 ASN A CA 1
ATOM 752 C C . ASN A 1 92 ? 9.391 1.253 -1.296 1.00 91.31 92 ASN A C 1
ATOM 754 O O . ASN A 1 92 ? 10.303 0.875 -2.024 1.00 91.31 92 ASN A O 1
ATOM 758 N N . GLU A 1 93 ? 8.147 0.792 -1.456 1.00 89.25 93 GLU A N 1
ATOM 759 C CA . GLU A 1 93 ? 7.773 -0.142 -2.527 1.00 89.25 93 GLU A CA 1
ATOM 760 C C . GLU A 1 93 ? 7.955 0.465 -3.926 1.00 89.25 93 GLU A C 1
ATOM 762 O O . GLU A 1 93 ? 8.421 -0.222 -4.834 1.00 89.25 93 GLU A O 1
ATOM 767 N N . CYS A 1 94 ? 7.612 1.743 -4.112 1.00 85.62 94 CYS A N 1
ATOM 768 C CA . CYS A 1 94 ? 7.830 2.456 -5.372 1.00 85.62 94 CYS A CA 1
ATOM 769 C C . CYS A 1 94 ? 9.327 2.599 -5.681 1.00 85.62 94 CYS A C 1
ATOM 771 O O . CYS A 1 94 ? 9.761 2.260 -6.781 1.00 85.62 94 CYS A O 1
ATOM 773 N N . LEU A 1 95 ? 10.121 3.015 -4.688 1.00 86.81 95 LEU A N 1
ATOM 774 C CA . LEU A 1 95 ? 11.576 3.119 -4.808 1.00 86.81 95 LEU A CA 1
ATOM 775 C C . LEU A 1 95 ? 12.225 1.769 -5.113 1.00 86.81 95 LEU A C 1
ATOM 777 O O . LEU A 1 95 ? 13.065 1.703 -6.000 1.00 86.81 95 LEU A O 1
ATOM 781 N N . ASN A 1 96 ? 11.807 0.686 -4.454 1.00 84.25 96 ASN A N 1
ATOM 782 C CA . ASN A 1 96 ? 12.323 -0.654 -4.745 1.00 84.25 96 ASN A CA 1
ATOM 783 C C . ASN A 1 96 ? 11.992 -1.100 -6.172 1.00 84.25 96 ASN A C 1
ATOM 785 O O . ASN A 1 96 ? 12.847 -1.671 -6.841 1.00 84.25 96 ASN A O 1
ATOM 789 N N . LYS A 1 97 ? 10.785 -0.810 -6.671 1.00 83.62 97 LYS A N 1
ATOM 790 C CA . LYS A 1 97 ? 10.419 -1.097 -8.068 1.00 83.62 97 LYS A CA 1
ATOM 791 C C . LYS A 1 97 ? 11.245 -0.267 -9.048 1.00 83.62 97 LYS A C 1
ATOM 793 O O . LYS A 1 97 ? 11.733 -0.810 -10.031 1.00 83.62 97 LYS A O 1
ATOM 798 N N . MET A 1 98 ? 11.442 1.023 -8.774 1.00 76.38 98 MET A N 1
ATOM 799 C CA . MET A 1 98 ? 12.313 1.873 -9.592 1.00 76.38 98 MET A CA 1
ATOM 800 C C . MET A 1 98 ? 13.760 1.381 -9.575 1.00 76.38 98 MET A C 1
ATOM 802 O O . MET A 1 98 ? 14.392 1.341 -10.622 1.00 76.38 98 MET A O 1
ATOM 806 N N . HIS A 1 99 ? 14.265 0.958 -8.418 1.00 74.50 99 HIS A N 1
ATOM 807 C CA . HIS A 1 99 ? 15.615 0.424 -8.281 1.00 74.50 99 HIS A CA 1
ATOM 808 C C . HIS A 1 99 ? 15.795 -0.915 -9.010 1.00 74.50 99 HIS A C 1
ATOM 810 O O . HIS A 1 99 ? 16.851 -1.160 -9.577 1.00 74.50 99 HIS A O 1
ATOM 816 N N . GLN A 1 100 ? 14.758 -1.756 -9.058 1.00 74.75 100 GLN A N 1
ATOM 817 C CA . GLN A 1 100 ? 14.760 -2.993 -9.847 1.00 74.75 100 GLN A CA 1
ATOM 818 C C . GLN A 1 100 ? 14.788 -2.724 -11.357 1.00 74.75 100 GLN A C 1
ATOM 820 O O . GLN A 1 100 ? 15.509 -3.401 -12.085 1.00 74.75 100 GLN A O 1
ATOM 825 N N . VAL A 1 101 ? 14.016 -1.739 -11.826 1.00 65.31 101 VAL A N 1
ATOM 826 C CA . VAL A 1 101 ? 13.957 -1.366 -13.252 1.00 65.31 101 VAL A CA 1
ATOM 827 C C . VAL A 1 101 ? 15.212 -0.599 -13.693 1.00 65.31 101 VAL A C 1
ATOM 829 O O . VAL A 1 101 ? 15.617 -0.710 -14.841 1.00 65.31 101 VAL A O 1
ATOM 832 N N . MET A 1 102 ? 15.849 0.138 -12.782 1.00 61.50 102 MET A N 1
ATOM 833 C CA . MET A 1 102 ? 17.124 0.843 -12.985 1.00 61.50 102 MET A CA 1
ATOM 834 C C . MET A 1 102 ? 18.297 0.062 -12.374 1.00 61.50 102 MET A C 1
ATOM 836 O O . MET A 1 102 ? 19.191 0.649 -11.759 1.00 61.50 102 MET A O 1
ATOM 840 N N . SER A 1 103 ? 18.265 -1.269 -12.459 1.00 63.16 103 SER A N 1
ATOM 841 C CA . SER A 1 103 ? 19.375 -2.092 -11.986 1.00 63.16 103 SER A CA 1
ATOM 842 C C . SER A 1 103 ? 20.621 -1.807 -12.831 1.00 63.16 103 SER A C 1
ATOM 844 O O . SER A 1 103 ? 20.541 -1.576 -14.036 1.00 63.16 103 SER A O 1
ATOM 846 N N . ILE A 1 104 ? 21.785 -1.792 -12.179 1.00 64.44 104 ILE A N 1
ATOM 847 C CA . ILE A 1 104 ? 23.092 -1.531 -12.807 1.00 64.44 104 ILE A CA 1
ATOM 848 C C . ILE A 1 104 ? 23.331 -2.490 -13.986 1.00 64.44 104 ILE A C 1
ATOM 850 O O . ILE A 1 104 ? 23.921 -2.093 -14.981 1.00 64.44 104 ILE A O 1
ATOM 854 N N . GLU A 1 105 ? 22.777 -3.700 -13.907 1.00 68.44 105 GLU A N 1
ATOM 855 C CA . GLU A 1 105 ? 22.790 -4.722 -14.958 1.00 68.44 105 GLU A CA 1
ATOM 856 C C . GLU A 1 105 ? 22.150 -4.236 -16.271 1.00 68.44 105 GLU A C 1
ATOM 858 O O . GLU A 1 105 ? 22.698 -4.479 -17.343 1.00 68.44 105 GLU A O 1
ATOM 863 N N . GLU A 1 106 ? 21.032 -3.504 -16.215 1.00 71.88 106 GLU A N 1
ATOM 864 C CA . GLU A 1 106 ? 20.386 -2.955 -17.416 1.00 71.88 106 GLU A CA 1
ATOM 865 C C . GLU A 1 106 ? 21.208 -1.797 -18.001 1.00 71.88 106 GLU A C 1
ATOM 867 O O . GLU A 1 106 ? 21.304 -1.645 -19.215 1.00 71.88 106 GLU A O 1
ATOM 872 N N . VAL A 1 107 ? 21.871 -1.010 -17.149 1.00 74.88 107 VAL A N 1
ATOM 873 C CA . VAL A 1 107 ? 22.782 0.055 -17.598 1.00 74.88 107 VAL A CA 1
ATOM 874 C C . VAL A 1 107 ? 24.035 -0.534 -18.256 1.00 74.88 107 VAL A C 1
ATOM 876 O O . VAL A 1 107 ? 24.426 -0.076 -19.328 1.00 74.88 107 VAL A O 1
ATOM 879 N N . GLU A 1 108 ? 24.645 -1.564 -17.666 1.00 75.12 108 GLU A N 1
ATOM 880 C CA . GLU A 1 108 ? 25.785 -2.291 -18.246 1.00 75.12 108 GLU A CA 1
ATOM 881 C C . GLU A 1 108 ? 25.408 -2.953 -19.575 1.00 75.12 108 GLU A C 1
ATOM 883 O O . GLU A 1 108 ? 26.163 -2.874 -20.546 1.00 75.12 108 GLU A O 1
ATOM 888 N N . ARG A 1 109 ? 24.205 -3.527 -19.654 1.00 83.94 109 ARG A N 1
ATOM 889 C CA . ARG A 1 109 ? 23.665 -4.103 -20.883 1.00 83.94 109 ARG A CA 1
ATOM 890 C C . ARG A 1 109 ? 23.453 -3.055 -21.973 1.00 83.94 109 ARG A C 1
ATOM 892 O O . ARG A 1 109 ? 23.872 -3.288 -23.100 1.00 83.94 109 ARG A O 1
ATOM 899 N N . ILE A 1 110 ? 22.865 -1.900 -21.653 1.00 83.06 110 ILE A N 1
ATOM 900 C CA . ILE A 1 110 ? 22.678 -0.807 -22.620 1.00 83.06 110 ILE A CA 1
ATOM 901 C C . ILE A 1 110 ? 24.033 -0.300 -23.126 1.00 83.06 110 ILE A C 1
ATOM 903 O O . ILE A 1 110 ? 24.175 -0.047 -24.319 1.00 83.06 110 ILE A O 1
ATOM 907 N N . ILE A 1 111 ? 25.043 -0.165 -22.260 1.00 81.75 111 ILE A N 1
ATOM 908 C CA . ILE A 1 111 ? 26.387 0.267 -22.677 1.00 81.75 111 ILE A CA 1
ATOM 909 C C . ILE A 1 111 ? 27.030 -0.766 -23.612 1.00 81.75 111 ILE A C 1
ATOM 911 O O . ILE A 1 111 ? 27.602 -0.364 -24.625 1.00 81.75 111 ILE A O 1
ATOM 915 N N . GLY A 1 112 ? 26.890 -2.063 -23.318 1.00 84.38 112 GLY A N 1
ATOM 916 C CA . GLY A 1 112 ? 27.337 -3.146 -24.201 1.00 84.38 112 GLY A CA 1
ATOM 917 C C . GLY A 1 112 ? 26.624 -3.125 -25.555 1.00 84.38 112 GLY A C 1
ATOM 918 O O . GLY A 1 112 ? 27.279 -3.049 -26.588 1.00 84.38 112 GLY A O 1
ATOM 919 N N . GLU A 1 113 ? 25.288 -3.063 -25.559 1.00 84.75 113 GLU A N 1
ATOM 920 C CA . GLU A 1 113 ? 24.482 -2.975 -26.788 1.00 84.75 113 GLU A CA 1
ATOM 921 C C . GLU A 1 113 ? 24.816 -1.711 -27.609 1.00 84.75 113 GLU A C 1
ATOM 923 O O . GLU A 1 113 ? 24.822 -1.747 -28.840 1.00 84.75 113 GLU A O 1
ATOM 928 N N . THR A 1 114 ? 25.147 -0.594 -26.949 1.00 85.50 114 THR A N 1
ATOM 929 C CA . THR A 1 114 ? 25.554 0.652 -27.621 1.00 85.50 114 THR A CA 1
ATOM 930 C C . THR A 1 114 ? 26.969 0.551 -28.197 1.00 85.50 114 THR A C 1
ATOM 932 O O . THR A 1 114 ? 27.206 1.049 -29.295 1.00 85.50 114 THR A O 1
ATOM 935 N N . GLN A 1 115 ? 27.913 -0.082 -27.492 1.00 83.38 115 GLN A N 1
ATOM 936 C CA . GLN A 1 115 ? 29.263 -0.328 -28.014 1.00 83.38 115 GLN A CA 1
ATOM 937 C C . GLN A 1 115 ? 29.229 -1.243 -29.236 1.00 83.38 115 GLN A C 1
ATOM 939 O O . GLN A 1 115 ? 29.786 -0.872 -30.268 1.00 83.38 115 GLN A O 1
ATOM 944 N N . ASP A 1 116 ? 28.504 -2.358 -29.157 1.00 85.44 116 ASP A N 1
ATOM 945 C CA . ASP A 1 116 ? 28.336 -3.283 -30.278 1.00 85.44 116 ASP A CA 1
ATOM 946 C C . ASP A 1 116 ? 27.705 -2.569 -31.483 1.00 85.44 116 ASP A C 1
ATOM 948 O O . ASP A 1 116 ? 28.188 -2.691 -32.608 1.00 85.44 116 ASP A O 1
ATOM 952 N N . ALA A 1 117 ? 26.662 -1.757 -31.267 1.00 86.44 117 ALA A N 1
ATOM 953 C CA . ALA A 1 117 ? 26.040 -0.970 -32.332 1.00 86.44 117 ALA A CA 1
ATOM 954 C C . ALA A 1 117 ? 27.021 0.019 -32.985 1.00 86.44 117 ALA A C 1
ATOM 956 O O . ALA A 1 117 ? 27.034 0.151 -34.209 1.00 86.44 117 ALA A O 1
ATOM 957 N N . VAL A 1 118 ? 27.872 0.680 -32.193 1.00 88.38 118 VAL A N 1
ATOM 958 C CA . VAL A 1 118 ? 28.924 1.574 -32.705 1.00 88.38 118 VAL A CA 1
ATOM 959 C C . VAL A 1 118 ? 29.964 0.800 -33.517 1.00 88.38 118 VAL A C 1
ATOM 961 O O . VAL A 1 118 ? 30.424 1.301 -34.543 1.00 88.38 118 VAL A O 1
ATOM 964 N N . GLU A 1 119 ? 30.332 -0.412 -33.106 1.00 87.12 119 GLU A N 1
ATOM 965 C CA . GLU A 1 119 ? 31.246 -1.269 -33.866 1.00 87.12 119 GLU A CA 1
ATOM 966 C C . GLU A 1 119 ? 30.637 -1.733 -35.191 1.00 87.12 119 GLU A C 1
ATOM 968 O O . GLU A 1 119 ? 31.295 -1.619 -36.223 1.00 87.12 119 GLU A O 1
ATOM 973 N N . TYR A 1 120 ? 29.374 -2.171 -35.201 1.00 85.62 120 TYR A N 1
ATOM 974 C CA . TYR A 1 120 ? 28.655 -2.487 -36.441 1.00 85.62 120 TYR A CA 1
ATOM 975 C C . TYR A 1 120 ? 28.588 -1.285 -37.380 1.00 85.62 120 TYR A C 1
ATOM 977 O O . TYR A 1 120 ? 28.764 -1.427 -38.588 1.00 85.62 120 TYR A O 1
ATOM 985 N N . GLN A 1 121 ? 28.360 -0.094 -36.834 1.00 82.75 121 GLN A N 1
ATOM 986 C CA . GLN A 1 121 ? 28.293 1.124 -37.626 1.00 82.75 121 GLN A CA 1
ATOM 987 C C . GLN A 1 121 ? 29.657 1.485 -38.219 1.00 82.75 121 GLN A C 1
ATOM 989 O O . GLN A 1 121 ? 29.732 1.783 -39.403 1.00 82.75 121 GLN A O 1
ATOM 994 N N . ARG A 1 122 ? 30.744 1.326 -37.455 1.00 85.81 122 ARG A N 1
ATOM 995 C CA . ARG A 1 122 ? 32.114 1.468 -37.972 1.00 85.81 122 ARG A CA 1
ATOM 996 C C . ARG A 1 122 ? 32.452 0.441 -39.044 1.00 85.81 122 ARG A C 1
ATOM 998 O O . ARG A 1 122 ? 33.098 0.803 -40.013 1.00 85.81 122 ARG A O 1
ATOM 1005 N N . GLN A 1 123 ? 32.012 -0.809 -38.897 1.00 83.62 123 GLN A N 1
ATOM 1006 C CA . GLN A 1 123 ? 32.192 -1.831 -39.933 1.00 83.62 123 GLN A CA 1
ATOM 1007 C C . GLN A 1 123 ? 31.441 -1.456 -41.213 1.00 83.62 123 GLN A C 1
ATOM 1009 O O . GLN A 1 123 ? 31.971 -1.626 -42.304 1.00 83.62 123 GLN A O 1
ATOM 1014 N N . ILE A 1 124 ? 30.221 -0.922 -41.098 1.00 82.44 124 ILE A N 1
ATOM 1015 C CA . ILE A 1 124 ? 29.467 -0.408 -42.247 1.00 82.44 124 ILE A CA 1
ATOM 1016 C C . ILE A 1 124 ? 30.201 0.779 -42.873 1.00 82.44 124 ILE A C 1
ATOM 1018 O O . ILE A 1 124 ? 30.380 0.793 -44.086 1.00 82.44 124 ILE A O 1
ATOM 1022 N N . ASP A 1 125 ? 30.653 1.738 -42.067 1.00 82.56 125 ASP A N 1
ATOM 1023 C CA . ASP A 1 125 ? 31.398 2.905 -42.538 1.00 82.56 125 ASP A CA 1
ATOM 1024 C C . ASP A 1 125 ? 32.707 2.492 -43.229 1.00 82.56 125 ASP A C 1
ATOM 1026 O O . ASP A 1 125 ? 33.036 3.041 -44.272 1.00 82.56 125 ASP A O 1
ATOM 1030 N N . GLU A 1 126 ? 33.423 1.493 -42.710 1.00 83.75 126 GLU A N 1
ATOM 1031 C CA . GLU A 1 126 ? 34.653 0.949 -43.300 1.00 83.75 126 GLU A CA 1
ATOM 1032 C C . GLU A 1 126 ? 34.381 0.189 -44.606 1.00 83.75 126 GLU A C 1
ATOM 1034 O O . GLU A 1 126 ? 35.102 0.370 -45.585 1.00 83.75 126 GLU A O 1
ATOM 1039 N N . LEU A 1 127 ? 33.314 -0.612 -44.668 1.00 79.88 127 LEU A N 1
ATOM 1040 C CA . LEU A 1 127 ? 32.894 -1.300 -45.895 1.00 79.88 127 LEU A CA 1
ATOM 1041 C C . LEU A 1 127 ? 32.409 -0.318 -46.976 1.00 79.88 127 LEU A C 1
ATOM 1043 O O . LEU A 1 127 ? 32.659 -0.531 -48.165 1.00 79.88 127 LEU A O 1
ATOM 1047 N N . LEU A 1 128 ? 31.721 0.755 -46.576 1.00 75.69 128 LEU A N 1
ATOM 1048 C CA . LEU A 1 128 ? 31.276 1.822 -47.474 1.00 75.69 128 LEU A CA 1
ATOM 1049 C C . LEU A 1 128 ? 32.448 2.700 -47.931 1.00 75.69 128 LEU A C 1
ATOM 1051 O O . LEU A 1 128 ? 32.514 3.037 -49.110 1.00 75.69 128 LEU A O 1
ATOM 1055 N N . ALA A 1 129 ? 33.385 3.024 -47.037 1.00 75.38 129 ALA A N 1
ATOM 1056 C CA . ALA A 1 129 ? 34.593 3.782 -47.360 1.00 75.38 129 ALA A CA 1
ATOM 1057 C C . ALA A 1 129 ? 35.570 2.973 -48.228 1.00 75.38 129 ALA A C 1
ATOM 1059 O O . ALA A 1 129 ? 36.210 3.532 -49.108 1.00 75.38 129 ALA A O 1
ATOM 1060 N N . GLY A 1 130 ? 35.648 1.653 -48.040 1.00 64.69 130 GLY A N 1
ATOM 1061 C CA . GLY A 1 130 ? 36.486 0.758 -48.843 1.00 64.69 130 GLY A CA 1
ATOM 1062 C C . GLY A 1 130 ? 35.937 0.432 -50.237 1.00 64.69 130 GLY A C 1
ATOM 1063 O O . GLY A 1 130 ? 36.571 -0.332 -50.962 1.00 64.69 130 GLY A O 1
ATOM 1064 N N . SER A 1 131 ? 34.767 0.963 -50.615 1.00 62.12 131 SER A N 1
ATOM 1065 C CA . SER A 1 131 ? 34.147 0.724 -51.929 1.00 62.12 131 SER A CA 1
ATOM 1066 C C . SER A 1 131 ? 34.511 1.764 -53.000 1.00 62.12 131 SER A C 1
ATOM 1068 O O . SER A 1 131 ? 34.091 1.602 -54.144 1.00 62.12 131 SER A O 1
ATOM 1070 N N . LEU A 1 132 ? 35.284 2.802 -52.664 1.00 62.25 132 LEU A N 1
ATOM 1071 C CA . LEU A 1 132 ? 35.892 3.728 -53.626 1.00 62.25 132 LEU A CA 1
ATOM 1072 C C . LEU A 1 132 ? 37.408 3.712 -53.424 1.00 62.25 132 LEU A C 1
ATOM 1074 O O . LEU A 1 132 ? 37.899 4.050 -52.349 1.00 62.25 132 LEU A O 1
ATOM 1078 N N . THR A 1 133 ? 38.155 3.273 -54.43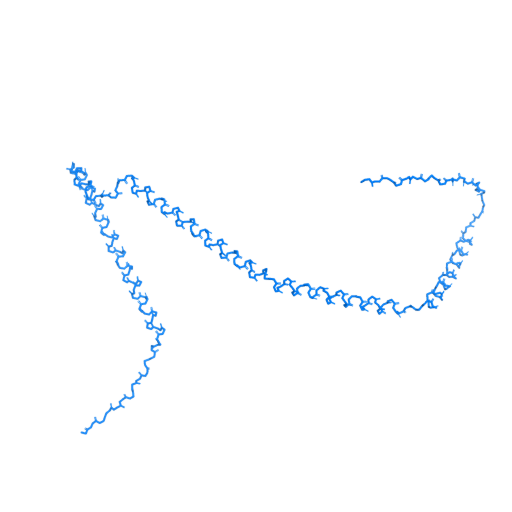6 1.00 69.25 133 THR A N 1
ATOM 1079 C CA . THR A 1 133 ? 39.612 3.452 -54.443 1.00 69.25 133 THR A CA 1
ATOM 1080 C C . THR A 1 133 ? 39.949 4.882 -54.877 1.00 69.25 133 THR A C 1
ATOM 1082 O O . THR A 1 133 ? 39.166 5.492 -55.601 1.00 69.25 133 THR A O 1
ATOM 1085 N N . GLU A 1 134 ? 41.105 5.430 -54.476 1.00 65.00 134 GLU A N 1
ATOM 1086 C CA . GLU A 1 134 ? 41.535 6.771 -54.936 1.00 65.00 134 GLU A CA 1
ATOM 1087 C C . GLU A 1 134 ? 41.553 6.867 -56.479 1.00 65.00 134 GLU A C 1
ATOM 1089 O O . GLU A 1 134 ? 41.232 7.908 -57.044 1.00 65.00 134 GLU A O 1
ATOM 1094 N N . GLU A 1 135 ? 41.830 5.755 -57.172 1.00 65.69 135 GLU A N 1
ATOM 1095 C CA . GLU A 1 135 ? 41.790 5.671 -58.639 1.00 65.69 135 GLU A CA 1
ATOM 1096 C C . GLU A 1 135 ? 40.362 5.807 -59.207 1.00 65.69 135 GLU A C 1
ATOM 1098 O O . GLU A 1 135 ? 40.167 6.439 -60.249 1.00 65.69 135 GLU A O 1
ATOM 1103 N N . ASP A 1 136 ? 39.354 5.255 -58.522 1.00 78.44 136 ASP A N 1
ATOM 1104 C CA . ASP A 1 136 ? 37.944 5.401 -58.905 1.00 78.44 136 ASP A CA 1
ATOM 1105 C C . ASP A 1 136 ? 37.445 6.831 -58.648 1.00 78.44 136 ASP A C 1
ATOM 1107 O O . ASP A 1 136 ? 36.674 7.375 -59.441 1.00 78.44 136 ASP A O 1
ATOM 1111 N N . GLU A 1 137 ? 37.893 7.461 -57.557 1.00 74.69 137 GLU A N 1
ATOM 1112 C CA . GLU A 1 137 ? 37.555 8.850 -57.233 1.00 74.69 137 GLU A CA 1
ATOM 1113 C C . GLU A 1 137 ? 38.102 9.823 -58.285 1.00 74.69 137 GLU A C 1
ATOM 1115 O O . GLU A 1 137 ? 37.363 10.691 -58.760 1.00 74.69 137 GLU A O 1
ATOM 1120 N N . ASP A 1 138 ? 39.353 9.640 -58.713 1.00 79.25 138 ASP A N 1
ATOM 1121 C CA . ASP A 1 138 ? 39.973 10.444 -59.769 1.00 79.25 138 ASP A CA 1
ATOM 1122 C C . ASP A 1 138 ? 39.264 10.262 -61.123 1.00 79.25 138 ASP A C 1
ATOM 1124 O O . ASP A 1 138 ? 38.961 11.249 -61.803 1.00 79.25 138 ASP A O 1
ATOM 1128 N N . ALA A 1 139 ? 38.914 9.025 -61.498 1.00 82.44 139 ALA A N 1
ATOM 1129 C CA . ALA A 1 139 ? 38.173 8.747 -62.732 1.00 82.44 139 ALA A CA 1
ATOM 1130 C C . ALA A 1 139 ? 36.781 9.409 -62.735 1.00 82.44 139 ALA A C 1
ATOM 1132 O O . ALA A 1 139 ? 36.376 10.027 -63.725 1.00 82.44 139 ALA A O 1
ATOM 1133 N N . ILE A 1 140 ? 36.061 9.349 -61.609 1.00 82.06 140 ILE A N 1
ATOM 1134 C CA . ILE A 1 140 ? 34.755 10.006 -61.447 1.00 82.06 140 ILE A CA 1
ATOM 1135 C C . ILE A 1 140 ? 34.900 11.534 -61.492 1.00 82.06 140 ILE A C 1
ATOM 1137 O O . ILE A 1 140 ? 34.058 12.215 -62.085 1.00 82.06 140 ILE A O 1
ATOM 1141 N N . LEU A 1 141 ? 35.956 12.099 -60.896 1.00 82.94 141 LEU A N 1
ATOM 1142 C CA . LEU A 1 141 ? 36.239 13.536 -60.948 1.00 82.94 141 LEU A CA 1
ATOM 1143 C C . LEU A 1 141 ? 36.537 14.012 -62.373 1.00 82.94 141 LEU A C 1
ATOM 1145 O O . LEU A 1 141 ? 36.064 15.085 -62.763 1.00 82.94 141 LEU A O 1
ATOM 1149 N N . GLU A 1 142 ? 37.274 13.232 -63.164 1.00 85.12 142 GLU A N 1
ATOM 1150 C CA . GLU A 1 142 ? 37.510 13.526 -64.579 1.00 85.12 142 GLU A CA 1
ATOM 1151 C C . GLU A 1 142 ? 36.212 13.489 -65.395 1.00 85.12 142 GLU A C 1
ATOM 1153 O O . GLU A 1 142 ? 35.931 14.433 -66.144 1.00 85.12 142 GLU A O 1
ATOM 1158 N N . GLU A 1 143 ? 35.375 12.462 -65.211 1.00 83.50 143 GLU A N 1
ATOM 1159 C CA . GLU A 1 143 ? 34.063 12.373 -65.863 1.00 83.50 143 GLU A CA 1
ATOM 1160 C C . GLU A 1 143 ? 33.146 13.542 -65.470 1.00 83.50 143 GLU A C 1
ATOM 1162 O O . GLU A 1 143 ? 32.517 14.175 -66.328 1.00 83.50 143 GLU A O 1
ATOM 1167 N N . LEU A 1 144 ? 33.106 13.895 -64.181 1.00 81.75 144 LEU A N 1
ATOM 1168 C CA . LEU A 1 144 ? 32.347 15.037 -63.676 1.00 81.75 144 LEU A CA 1
ATOM 1169 C C . LEU A 1 144 ? 32.862 16.347 -64.283 1.00 81.75 144 LEU A C 1
ATOM 1171 O O . LEU A 1 144 ? 32.064 17.186 -64.709 1.00 81.75 144 LEU A O 1
ATOM 1175 N N . ASN A 1 145 ? 34.180 16.536 -64.356 1.00 84.75 145 ASN A N 1
ATOM 1176 C CA . ASN A 1 145 ? 34.785 17.724 -64.952 1.00 84.75 145 ASN A CA 1
ATOM 1177 C C . ASN A 1 145 ? 34.442 17.825 -66.443 1.00 84.75 145 ASN A C 1
ATOM 1179 O O . ASN A 1 145 ? 34.046 18.897 -66.899 1.00 84.75 145 ASN A O 1
ATOM 1183 N N . ALA A 1 146 ? 34.470 16.712 -67.180 1.00 84.75 146 ALA A N 1
ATOM 1184 C CA . ALA A 1 146 ? 34.043 16.666 -68.576 1.00 84.75 146 ALA A CA 1
ATOM 1185 C C . ALA A 1 146 ? 32.569 17.080 -68.737 1.00 84.75 146 ALA A C 1
ATOM 1187 O O . ALA A 1 146 ? 32.254 17.936 -69.568 1.00 84.75 146 ALA A O 1
ATOM 1188 N N . ILE A 1 147 ? 31.662 16.559 -67.903 1.00 81.31 147 ILE A N 1
ATOM 1189 C CA . ILE A 1 147 ? 30.239 16.946 -67.911 1.00 81.31 147 ILE A CA 1
ATOM 1190 C C . ILE A 1 147 ? 30.070 18.427 -67.550 1.00 81.31 147 ILE A C 1
ATOM 1192 O O . ILE A 1 147 ? 29.283 19.138 -68.179 1.00 81.31 147 ILE A O 1
ATOM 1196 N N . THR A 1 148 ? 30.830 18.919 -66.572 1.00 77.06 148 THR A N 1
ATOM 1197 C CA . THR A 1 148 ? 30.763 20.312 -66.112 1.00 77.06 148 THR A CA 1
ATOM 1198 C C . THR A 1 148 ? 31.303 21.265 -67.173 1.00 77.06 148 THR A C 1
ATOM 1200 O O . THR A 1 148 ? 30.696 22.304 -67.411 1.00 77.06 148 THR A O 1
ATOM 1203 N N . GLN A 1 149 ? 32.381 20.907 -67.875 1.00 75.88 149 GLN A N 1
ATOM 1204 C CA . GLN A 1 149 ? 32.910 21.656 -69.014 1.00 75.88 149 GLN A CA 1
ATOM 1205 C C . GLN A 1 149 ? 31.958 21.645 -70.202 1.00 75.88 149 GLN A C 1
ATOM 1207 O O . GLN A 1 149 ? 31.761 22.690 -70.811 1.00 75.88 149 GLN A O 1
ATOM 1212 N N . VAL A 1 150 ? 31.322 20.515 -70.513 1.00 72.12 150 VAL A N 1
ATOM 1213 C CA . VAL A 1 150 ? 30.294 20.447 -71.563 1.00 72.12 150 VAL A CA 1
ATOM 1214 C C . VAL A 1 150 ? 29.076 21.292 -71.177 1.00 72.12 150 VAL A C 1
ATOM 1216 O O . VAL A 1 150 ? 28.557 22.032 -72.012 1.00 72.12 150 VAL A O 1
ATOM 1219 N N . GLY A 1 151 ? 28.659 21.269 -69.909 1.00 66.12 151 GLY A N 1
ATOM 1220 C CA . GLY A 1 151 ? 27.591 22.113 -69.370 1.00 66.12 151 GLY A CA 1
ATOM 1221 C C . GLY A 1 151 ? 27.943 23.603 -69.364 1.00 66.12 151 GLY A C 1
ATOM 1222 O O . GLY A 1 151 ? 27.120 24.430 -69.751 1.00 66.12 151 GLY A O 1
ATOM 1223 N N . LEU A 1 152 ? 29.181 23.957 -69.008 1.00 63.94 152 LEU A N 1
ATOM 1224 C CA . LEU A 1 152 ? 29.729 25.312 -69.096 1.00 63.94 152 LEU A CA 1
ATOM 1225 C C . LEU A 1 152 ? 29.862 25.768 -70.544 1.00 63.94 152 LEU A C 1
ATOM 1227 O O . LEU A 1 152 ? 29.541 26.913 -70.830 1.00 63.94 152 LEU A O 1
ATOM 1231 N N . MET A 1 153 ? 30.280 24.898 -71.462 1.00 58.38 153 MET A N 1
ATOM 1232 C CA . MET A 1 153 ? 30.367 25.187 -72.892 1.00 58.38 153 MET A CA 1
ATOM 1233 C C . MET A 1 153 ? 28.969 25.390 -73.483 1.00 58.38 153 MET A C 1
ATOM 1235 O O . MET A 1 153 ? 28.761 26.320 -74.257 1.00 58.38 153 MET A O 1
ATOM 1239 N N . PHE A 1 154 ? 27.985 24.602 -73.045 1.00 55.75 154 PHE A N 1
ATOM 1240 C CA . PHE A 1 154 ? 26.574 24.788 -73.379 1.00 55.75 154 PHE A CA 1
ATOM 1241 C C . PHE A 1 154 ? 26.007 26.096 -72.801 1.00 55.75 154 PHE A C 1
ATOM 1243 O O . PHE A 1 154 ? 25.255 26.790 -73.483 1.00 55.75 154 PHE A O 1
ATOM 1250 N N . LEU A 1 155 ? 26.401 26.482 -71.581 1.00 53.78 155 LEU A N 1
ATOM 1251 C CA . LEU A 1 155 ? 26.021 27.749 -70.943 1.00 53.78 155 LEU A CA 1
ATOM 1252 C C . LEU A 1 155 ? 26.699 28.965 -71.611 1.00 53.78 155 LEU A C 1
ATOM 1254 O O . LEU A 1 155 ? 26.067 30.007 -71.804 1.00 53.78 155 LEU A O 1
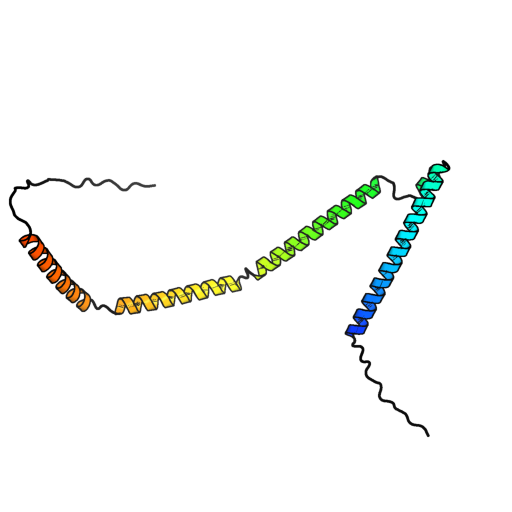ATOM 1258 N N . TRP A 1 156 ? 27.957 28.814 -72.034 1.00 45.81 156 TRP A N 1
ATOM 1259 C CA . TRP A 1 156 ? 28.723 29.799 -72.805 1.00 45.81 156 TRP A CA 1
ATOM 1260 C C . TRP A 1 156 ? 28.160 29.989 -74.214 1.00 45.81 156 TRP A C 1
ATOM 1262 O O . TRP A 1 156 ? 28.112 31.116 -74.698 1.00 45.81 156 TRP A O 1
ATOM 1272 N N . LEU A 1 157 ? 27.666 28.922 -74.852 1.00 52.31 157 LEU A N 1
ATOM 1273 C CA . LEU A 1 157 ? 27.018 28.994 -76.165 1.00 52.31 157 LEU A CA 1
ATOM 1274 C C . LEU A 1 157 ? 25.642 29.684 -76.102 1.00 52.31 157 LEU A C 1
ATOM 1276 O O . LEU A 1 157 ? 25.163 30.211 -77.103 1.00 52.31 157 LEU A O 1
ATOM 1280 N N . LYS A 1 158 ? 25.005 29.698 -74.924 1.00 45.91 158 LYS A N 1
ATOM 1281 C CA . LYS A 1 158 ? 23.666 30.268 -74.702 1.00 45.91 158 LYS A CA 1
ATOM 1282 C C . LYS A 1 158 ? 23.667 31.730 -74.242 1.00 45.91 158 LYS A C 1
ATOM 1284 O O . LYS A 1 158 ? 22.592 32.307 -74.095 1.00 45.91 158 LYS A O 1
ATOM 1289 N N . SER A 1 159 ? 24.835 32.333 -74.027 1.00 37.50 159 SER A N 1
ATOM 1290 C CA . SER A 1 159 ? 24.954 33.724 -73.576 1.00 37.50 159 SER A CA 1
ATOM 1291 C C . SER A 1 159 ? 25.245 34.661 -74.759 1.00 37.50 159 SER A C 1
ATOM 1293 O O . SER A 1 159 ? 26.357 34.629 -75.287 1.00 37.50 159 SER A O 1
ATOM 1295 N N . PRO A 1 160 ? 24.309 35.534 -75.186 1.00 41.25 160 PRO A N 1
ATOM 1296 C CA . PRO A 1 160 ? 24.637 36.588 -76.131 1.00 41.25 160 PRO A CA 1
ATOM 1297 C C . PRO A 1 160 ? 25.433 37.671 -75.388 1.00 41.25 160 PRO A C 1
ATOM 1299 O O . PRO A 1 160 ? 24.888 38.426 -74.585 1.00 41.25 160 PRO A O 1
ATOM 1302 N N . PHE A 1 161 ? 26.743 37.741 -75.631 1.00 33.00 161 PHE A N 1
ATOM 1303 C CA . PHE A 1 161 ? 27.545 38.939 -75.330 1.00 33.00 161 PHE A CA 1
ATOM 1304 C C . PHE A 1 161 ? 26.980 40.154 -76.112 1.00 33.00 161 PHE A C 1
ATOM 1306 O O . PHE A 1 161 ? 26.372 39.922 -77.159 1.00 33.00 161 PHE A O 1
ATOM 1313 N N . PRO A 1 162 ? 27.213 41.435 -75.720 1.00 45.72 162 PRO A N 1
ATOM 1314 C CA . PRO A 1 162 ? 28.373 41.907 -74.949 1.00 45.72 162 PRO A CA 1
ATOM 1315 C C . PRO A 1 162 ? 28.116 43.023 -73.904 1.00 45.72 162 PRO A C 1
ATOM 1317 O O . PRO A 1 162 ? 27.184 43.812 -74.009 1.00 45.72 162 PRO A O 1
ATOM 1320 N N . GLY A 1 163 ? 29.038 43.199 -72.948 1.00 32.06 163 GLY A N 1
ATOM 1321 C CA . GLY A 1 163 ? 29.074 44.424 -72.136 1.00 32.06 163 GLY A CA 1
ATOM 1322 C C . GLY A 1 163 ? 30.045 44.386 -70.958 1.00 32.06 163 GLY A C 1
ATOM 1323 O O . GLY A 1 163 ? 29.763 43.770 -69.943 1.00 32.06 163 GLY A O 1
ATOM 1324 N N . LYS A 1 164 ? 31.192 45.054 -71.127 1.00 45.00 164 LYS A N 1
ATOM 1325 C CA . LYS A 1 164 ? 32.299 45.310 -70.181 1.00 45.00 164 LYS A CA 1
ATOM 1326 C C . LYS A 1 164 ? 31.933 45.240 -68.683 1.00 45.00 164 LYS A C 1
ATOM 1328 O O . LYS A 1 164 ? 31.096 46.012 -68.227 1.00 45.00 164 LYS A O 1
ATOM 1333 N N . VAL A 1 165 ? 32.682 44.452 -67.904 1.00 40.53 165 VAL A N 1
ATOM 1334 C CA . VAL A 1 165 ? 32.690 44.538 -66.432 1.00 40.53 165 VAL A CA 1
ATOM 1335 C C . VAL A 1 165 ? 34.099 44.894 -65.953 1.00 40.53 165 VAL A C 1
ATOM 1337 O O . VAL A 1 165 ? 35.062 44.172 -66.204 1.00 40.53 165 VAL A O 1
ATOM 1340 N N . SER A 1 166 ? 34.213 46.058 -65.315 1.00 32.03 166 SER A N 1
ATOM 1341 C CA . SER A 1 166 ? 35.428 46.605 -64.696 1.00 32.03 166 SER A CA 1
ATOM 1342 C C . SER A 1 166 ? 35.870 45.785 -63.468 1.00 32.03 166 SER A C 1
ATOM 1344 O O . SER A 1 166 ? 35.025 45.155 -62.831 1.00 32.03 166 SER A O 1
ATOM 1346 N N . PRO A 1 167 ? 37.156 45.814 -63.065 1.00 40.78 167 PRO A N 1
ATOM 1347 C CA . PRO A 1 167 ? 37.650 44.960 -61.987 1.00 40.78 167 PRO A CA 1
ATOM 1348 C C . PRO A 1 167 ? 37.266 45.512 -60.604 1.00 40.78 167 PRO A C 1
ATOM 1350 O O . PRO A 1 167 ? 37.688 46.603 -60.216 1.00 40.78 167 PRO A O 1
ATOM 1353 N N . ILE A 1 168 ? 36.486 44.743 -59.838 1.00 42.44 168 ILE A N 1
ATOM 1354 C CA . ILE A 1 168 ? 36.180 45.030 -58.429 1.00 42.44 168 ILE A CA 1
ATOM 1355 C C . ILE A 1 168 ? 37.362 44.569 -57.571 1.00 42.44 168 ILE A C 1
ATOM 1357 O O . ILE A 1 168 ? 37.706 43.391 -57.519 1.00 42.44 168 ILE A O 1
ATOM 1361 N N . LYS A 1 169 ? 37.994 45.528 -56.893 1.00 45.53 169 LYS A N 1
ATOM 1362 C CA . LYS A 1 169 ? 39.123 45.333 -55.982 1.00 45.53 169 LYS A CA 1
ATOM 1363 C C . LYS A 1 169 ? 38.593 45.226 -54.556 1.00 45.53 169 LYS A C 1
ATOM 1365 O O . LY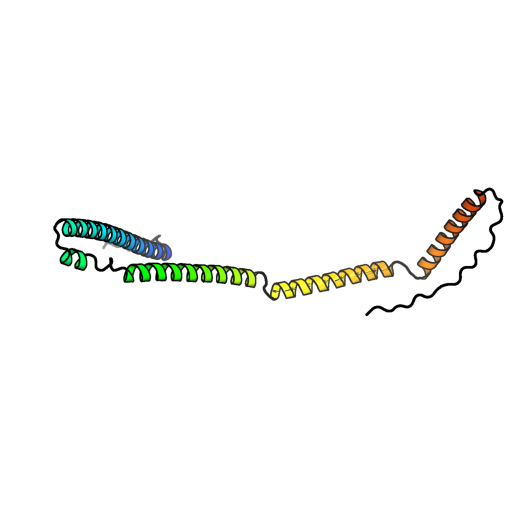S A 1 169 ? 38.345 46.260 -53.951 1.00 45.53 169 LYS A O 1
ATOM 1370 N N . ASN A 1 170 ? 38.490 44.020 -53.997 1.00 40.66 170 ASN A N 1
ATOM 1371 C CA . ASN A 1 170 ? 38.234 43.851 -52.564 1.00 40.66 170 ASN A CA 1
ATOM 1372 C C . ASN A 1 170 ? 39.383 43.086 -51.896 1.00 40.66 170 ASN A C 1
ATOM 1374 O O . ASN A 1 170 ? 39.661 41.936 -52.220 1.00 40.66 170 ASN A O 1
ATOM 1378 N N . ARG A 1 171 ? 40.071 43.772 -50.971 1.00 35.38 171 ARG A N 1
ATOM 1379 C CA . ARG A 1 171 ? 41.011 43.169 -50.014 1.00 35.38 171 ARG A CA 1
ATOM 1380 C C . ARG A 1 171 ? 40.221 42.429 -48.923 1.00 35.38 171 ARG A C 1
ATOM 1382 O O . ARG A 1 171 ? 39.173 42.938 -48.525 1.00 35.38 171 ARG A O 1
ATOM 1389 N N . PRO A 1 172 ? 40.739 41.322 -48.368 1.00 42.94 172 PRO A N 1
ATOM 1390 C CA . PRO A 1 172 ? 40.131 40.687 -47.207 1.00 42.94 172 PRO A CA 1
ATOM 1391 C C . PRO A 1 172 ? 40.389 41.524 -45.944 1.00 42.94 172 PRO A C 1
ATOM 1393 O O . PRO A 1 172 ? 41.533 41.864 -45.634 1.00 42.94 172 PRO A O 1
ATOM 1396 N N . LYS A 1 173 ? 39.322 41.864 -45.211 1.00 39.28 173 LYS A N 1
ATOM 1397 C CA . LYS A 1 173 ? 39.405 42.274 -43.803 1.00 39.28 173 LYS A CA 1
ATOM 1398 C C . LYS A 1 173 ? 39.402 40.993 -42.969 1.00 39.28 173 LYS A C 1
ATOM 1400 O O . LYS A 1 173 ? 38.412 40.271 -42.972 1.00 39.28 173 LYS A O 1
ATOM 1405 N N . ALA A 1 174 ? 40.516 40.711 -42.303 1.00 50.69 174 ALA A N 1
ATOM 1406 C CA . ALA A 1 174 ? 40.566 39.725 -41.236 1.00 50.69 174 ALA A CA 1
ATOM 1407 C C . ALA A 1 174 ? 39.858 40.320 -40.011 1.00 50.69 174 ALA A C 1
ATOM 1409 O O . ALA A 1 174 ? 40.320 41.327 -39.473 1.00 50.69 174 ALA A O 1
ATOM 1410 N N . GLU A 1 175 ? 38.737 39.732 -39.599 1.00 45.53 175 GLU A N 1
ATOM 1411 C CA . GLU A 1 175 ? 38.192 39.954 -38.262 1.00 45.53 175 GLU A CA 1
ATOM 1412 C C . GLU A 1 175 ? 38.686 38.845 -37.337 1.00 45.53 175 GLU A C 1
ATOM 1414 O O . GLU A 1 175 ? 38.641 37.655 -37.648 1.00 45.53 175 GLU A O 1
ATOM 1419 N N . LEU A 1 176 ? 39.259 39.307 -36.230 1.00 48.97 176 LEU A N 1
ATOM 1420 C CA . LEU A 1 176 ? 39.884 38.533 -35.180 1.00 48.97 176 LEU A CA 1
ATOM 1421 C C . LEU A 1 176 ? 38.851 37.683 -34.443 1.00 48.97 176 LEU A C 1
ATOM 1423 O O . LEU A 1 176 ? 37.827 38.182 -33.981 1.00 48.97 176 LEU A O 1
ATOM 1427 N N . VAL A 1 177 ? 39.197 36.413 -34.256 1.00 47.03 177 VAL A N 1
ATOM 1428 C CA . VAL A 1 177 ? 38.624 35.552 -33.224 1.00 47.03 177 VAL A CA 1
ATOM 1429 C C . VAL A 1 177 ? 39.033 36.111 -31.861 1.00 47.03 177 VAL A C 1
A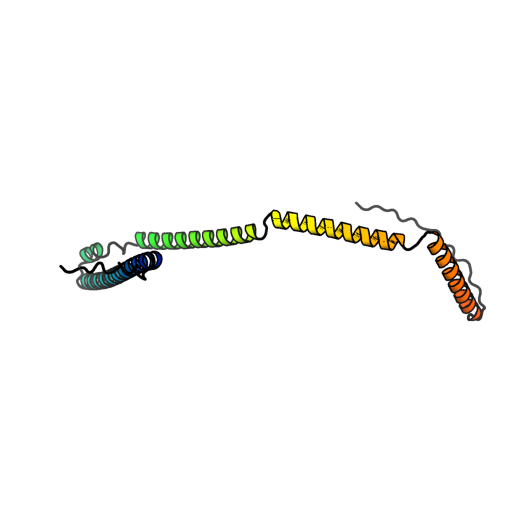TOM 1431 O O . VAL A 1 177 ? 40.216 36.140 -31.525 1.00 47.03 177 VAL A O 1
ATOM 1434 N N . ALA A 1 178 ? 38.051 36.537 -31.075 1.00 43.19 178 ALA A N 1
ATOM 1435 C CA . ALA A 1 178 ? 38.153 36.651 -29.628 1.00 43.19 178 ALA A CA 1
ATOM 1436 C C . ALA A 1 178 ? 36.779 36.320 -29.036 1.00 43.19 178 ALA A C 1
ATOM 1438 O O . ALA A 1 178 ? 35.867 37.142 -29.068 1.00 43.19 178 ALA A O 1
ATOM 1439 N N . ALA A 1 179 ? 36.635 35.104 -28.518 1.00 46.88 179 ALA A N 1
ATOM 1440 C CA . ALA A 1 179 ? 35.548 34.743 -27.622 1.00 46.88 179 ALA A CA 1
ATOM 1441 C C . ALA A 1 179 ? 36.163 34.035 -26.412 1.00 46.88 179 ALA A C 1
ATOM 1443 O O . ALA A 1 179 ? 36.812 32.996 -26.553 1.00 46.88 179 ALA A O 1
ATOM 1444 N N . SER A 1 180 ? 36.027 34.697 -25.260 1.00 42.66 180 SER A N 1
ATOM 1445 C CA . SER A 1 180 ? 35.944 34.068 -23.939 1.00 42.66 180 SER A CA 1
ATOM 1446 C C . SER A 1 180 ? 34.675 33.233 -23.819 1.00 42.66 180 SER A C 1
ATOM 1448 O O . SER A 1 180 ? 33.717 33.521 -24.573 1.00 42.66 180 SER A O 1
#

Organism: Junco hyemalis (NCBI:txid40217)

Radius of gyration: 47.46 Å; chains: 1; bounding box: 72×110×115 Å